Protein AF-A0A151RC96-F1 (afdb_monomer)

Solvent-accessible surface area (backbone atoms only — not comparable to full-atom values): 6150 Å² total; per-residue (Å²): 114,67,68,63,53,55,36,45,76,71,71,48,83,83,75,80,89,82,84,53,71,67,42,29,31,29,50,38,89,84,54,87,71,53,94,73,45,56,66,72,53,55,72,86,43,60,29,30,28,69,40,65,88,50,92,54,41,33,35,29,41,37,96,64,43,73,33,63,43,47,52,87,47,42,41,81,49,85,76,87,58,93,88,66,88,82,76,81,62,91,91,60,89,70,89,132

Mean predicted aligned error: 5.18 Å

pLDDT: mean 92.43, std 6.22, range [60.91, 98.44]

Structure (mmCIF, N/CA/C/O backbone):
data_AF-A0A151RC96-F1
#
_entry.id   AF-A0A151RC96-F1
#
loop_
_atom_site.group_PDB
_atom_site.id
_atom_site.type_symbol
_atom_site.label_atom_id
_atom_site.label_alt_id
_atom_site.label_comp_id
_atom_site.label_asym_id
_atom_site.label_entity_id
_atom_site.label_seq_id
_atom_site.pdbx_PDB_ins_code
_atom_site.Cartn_x
_atom_site.Cartn_y
_atom_site.Cartn_z
_atom_site.occupancy
_atom_site.B_iso_or_equiv
_atom_site.auth_seq_id
_atom_site.auth_comp_id
_atom_site.auth_asym_id
_atom_site.auth_atom_id
_atom_site.pdbx_PDB_model_num
ATOM 1 N N . GLU A 1 1 ? 0.147 18.283 12.252 1.00 60.91 1 GLU A N 1
ATOM 2 C CA . GLU A 1 1 ? -1.034 17.831 13.017 1.00 60.91 1 GLU A CA 1
ATOM 3 C C . GLU A 1 1 ? -2.272 18.716 12.803 1.00 60.91 1 GLU A C 1
ATOM 5 O O . GLU A 1 1 ? -3.384 18.235 12.985 1.00 60.91 1 GLU A O 1
ATOM 10 N N . ASP A 1 2 ? -2.108 19.951 12.323 1.00 74.94 2 ASP A N 1
ATOM 11 C CA . ASP A 1 2 ? -3.130 21.012 12.289 1.00 74.94 2 ASP A CA 1
ATOM 12 C C . ASP A 1 2 ? -4.444 20.643 11.589 1.00 74.94 2 ASP A C 1
ATOM 14 O O . ASP A 1 2 ? -5.519 21.049 12.020 1.00 74.94 2 ASP A O 1
ATOM 18 N N . LEU A 1 3 ? -4.389 19.852 10.512 1.00 83.44 3 LEU A N 1
ATOM 19 C CA . LEU A 1 3 ? -5.599 19.441 9.797 1.00 83.44 3 LEU A CA 1
ATOM 20 C C . LEU A 1 3 ? -6.453 18.474 10.626 1.00 83.44 3 LEU A C 1
ATOM 22 O O . LEU A 1 3 ? -7.672 18.606 10.650 1.00 83.44 3 LEU A O 1
ATOM 26 N N . MET A 1 4 ? -5.827 17.507 11.300 1.00 82.50 4 MET A N 1
ATOM 27 C CA . MET A 1 4 ? -6.540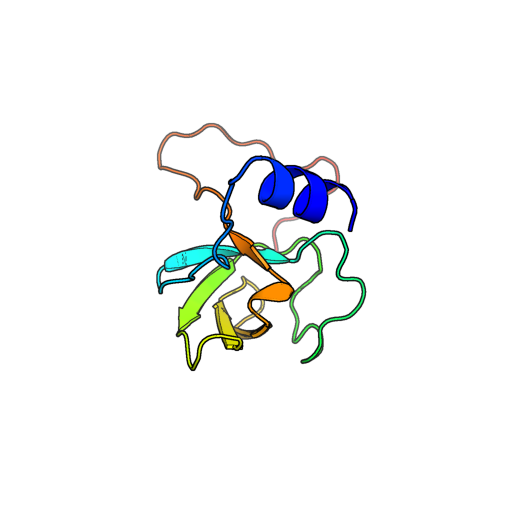 16.528 12.130 1.00 82.50 4 MET A CA 1
ATOM 28 C C . MET A 1 4 ? -7.197 17.233 13.319 1.00 82.50 4 MET A C 1
ATOM 30 O O . MET A 1 4 ? -8.368 16.999 13.605 1.00 82.50 4 MET A O 1
ATOM 34 N N . GLU A 1 5 ? -6.466 18.154 13.948 1.00 83.94 5 GLU A N 1
ATOM 35 C CA . GLU A 1 5 ? -6.965 18.980 15.047 1.00 83.94 5 GLU A CA 1
ATOM 36 C C . GLU A 1 5 ? -8.106 19.906 14.597 1.00 83.94 5 GLU A C 1
ATOM 38 O O . GLU A 1 5 ? -9.160 19.954 15.230 1.00 83.94 5 GLU A O 1
ATOM 43 N N . ALA A 1 6 ? -7.964 20.579 13.450 1.00 91.38 6 ALA A N 1
ATOM 44 C CA . ALA A 1 6 ? -9.017 21.423 12.888 1.00 91.38 6 ALA A CA 1
ATOM 45 C C . ALA A 1 6 ? -10.294 20.636 12.545 1.00 91.38 6 ALA A C 1
ATOM 47 O O . ALA A 1 6 ? -11.400 21.160 12.691 1.00 91.38 6 ALA A O 1
ATOM 48 N N . LEU A 1 7 ? -10.159 19.386 12.093 1.00 90.88 7 LEU A N 1
ATOM 49 C CA . LEU A 1 7 ? -11.289 18.494 11.830 1.00 90.88 7 LEU A CA 1
ATOM 50 C C . LEU A 1 7 ? -11.976 18.066 13.133 1.00 90.88 7 LEU A C 1
ATOM 52 O O . LEU A 1 7 ? -13.199 18.174 13.230 1.00 90.88 7 LEU A O 1
ATOM 56 N N . MET A 1 8 ? -11.209 17.683 14.157 1.00 87.75 8 MET A N 1
ATOM 57 C CA . MET A 1 8 ? -11.746 17.346 15.481 1.00 87.75 8 MET A CA 1
ATOM 58 C C . MET A 1 8 ? -12.484 18.528 16.121 1.00 87.75 8 MET A C 1
ATOM 60 O O . MET A 1 8 ? -13.597 18.357 16.616 1.00 87.75 8 MET A O 1
ATOM 64 N N . ASN A 1 9 ? -11.933 19.743 16.024 1.00 92.06 9 ASN A N 1
ATOM 65 C CA . ASN A 1 9 ? -12.573 20.972 16.511 1.00 92.06 9 ASN A CA 1
ATOM 66 C C . ASN A 1 9 ? -13.890 21.293 15.783 1.00 92.06 9 ASN A C 1
ATOM 68 O O . ASN A 1 9 ? -14.766 21.950 16.340 1.00 92.06 9 ASN A O 1
ATOM 72 N N . LYS A 1 10 ? -14.062 20.801 14.550 1.00 94.31 10 LYS A N 1
ATOM 73 C CA . LYS A 1 10 ? -15.321 20.873 13.790 1.00 94.31 10 LYS A CA 1
ATOM 74 C C . LYS A 1 10 ? -16.269 19.700 14.068 1.00 94.31 10 LYS A C 1
ATOM 76 O O . LYS A 1 10 ? -17.260 19.546 13.360 1.00 94.31 10 LYS A O 1
ATOM 81 N N . GLY A 1 11 ? -15.975 18.869 15.069 1.00 90.62 11 GLY A N 1
ATOM 82 C CA . GLY A 1 11 ? -16.767 17.689 15.418 1.00 90.62 11 GLY A CA 1
ATOM 83 C C . GLY A 1 11 ? -16.625 16.529 14.429 1.00 90.62 11 GLY A C 1
ATOM 84 O O . GLY A 1 11 ? -17.406 15.582 14.485 1.00 90.62 11 GLY A O 1
ATOM 85 N N . VAL A 1 12 ? -15.646 16.579 13.518 1.00 91.00 12 VAL A N 1
ATOM 86 C CA . VAL A 1 12 ? -15.370 15.482 12.585 1.00 91.00 12 VAL A CA 1
ATOM 87 C C . VAL A 1 12 ? -14.520 14.438 13.301 1.00 91.00 12 VAL A C 1
ATOM 89 O O . VAL A 1 12 ? -13.362 14.683 13.638 1.00 91.00 12 VAL A O 1
ATOM 92 N N . HIS A 1 13 ? -15.090 13.253 13.512 1.00 81.50 13 HIS A N 1
ATOM 93 C CA . HIS A 1 13 ? -14.373 12.114 14.072 1.00 81.50 13 HIS A CA 1
ATOM 94 C C . HIS A 1 13 ? -13.853 11.216 12.945 1.00 81.50 13 HIS A C 1
ATOM 96 O O . HIS A 1 13 ? -14.634 10.593 12.227 1.00 81.50 13 HIS A O 1
ATOM 102 N N . LEU A 1 14 ? -12.531 11.160 12.778 1.00 77.69 14 LEU A N 1
ATOM 103 C CA . LEU A 1 14 ? -11.887 10.261 11.824 1.00 77.69 14 LEU A CA 1
ATOM 104 C C . LEU A 1 14 ? -11.518 8.958 12.531 1.00 77.69 14 LEU A C 1
ATOM 106 O O . LEU A 1 14 ? -10.698 8.958 13.449 1.00 77.69 14 LEU A O 1
ATOM 110 N N . SER A 1 15 ? -12.098 7.846 12.090 1.00 78.00 15 SER A N 1
ATOM 111 C CA . SER A 1 15 ? -11.652 6.518 12.500 1.00 78.00 15 SER A CA 1
ATOM 112 C C . SER A 1 15 ? -10.438 6.075 11.669 1.00 78.00 15 SER A C 1
ATOM 114 O O . SER A 1 15 ? -10.308 6.462 10.501 1.00 78.00 15 SER A O 1
ATOM 116 N N . PRO A 1 16 ? -9.530 5.259 12.237 1.00 80.31 16 PRO A N 1
ATOM 117 C CA . PRO A 1 16 ? -8.471 4.625 11.463 1.00 80.31 16 PRO A CA 1
ATOM 118 C C . PRO A 1 16 ? -9.045 3.832 10.286 1.00 80.31 16 PRO A C 1
ATOM 120 O O . PRO A 1 16 ? -10.092 3.190 10.403 1.00 80.31 16 PRO A O 1
ATOM 123 N N . THR A 1 17 ? -8.347 3.854 9.151 1.00 88.81 17 THR A N 1
ATOM 124 C CA . THR A 1 17 ? -8.722 3.033 7.996 1.00 88.81 17 THR A CA 1
ATOM 125 C C . THR A 1 17 ? -8.726 1.561 8.400 1.00 88.81 17 THR A C 1
ATOM 127 O O . THR A 1 17 ? -7.712 1.042 8.854 1.00 88.81 17 THR A O 1
ATOM 130 N N . THR A 1 18 ? -9.868 0.899 8.232 1.00 93.50 18 THR A N 1
ATOM 131 C CA . THR A 1 18 ? -9.993 -0.550 8.429 1.00 93.50 18 THR A CA 1
ATOM 132 C C . THR A 1 18 ? -9.688 -1.256 7.115 1.00 93.50 18 THR A C 1
ATOM 134 O O . THR A 1 18 ? -10.197 -0.842 6.070 1.00 93.50 18 THR A O 1
ATOM 137 N N . PHE A 1 19 ? -8.855 -2.292 7.166 1.00 97.19 19 PHE A N 1
ATOM 138 C CA . PHE A 1 19 ? -8.459 -3.097 6.013 1.00 97.19 19 PHE A CA 1
ATOM 139 C C . PHE A 1 19 ? -9.093 -4.485 6.085 1.00 97.19 19 PHE A C 1
ATOM 141 O O . PHE A 1 19 ? -9.237 -5.051 7.166 1.00 97.19 19 PHE A O 1
ATOM 148 N N . GLU A 1 20 ? -9.448 -5.021 4.925 1.00 97.19 20 GLU A N 1
ATOM 149 C CA . GLU A 1 20 ? -10.079 -6.322 4.739 1.00 97.19 20 GLU A CA 1
ATOM 150 C C . GLU A 1 20 ? -9.358 -7.105 3.638 1.00 97.19 20 GLU A C 1
ATOM 152 O O . GLU A 1 20 ? -8.708 -6.531 2.761 1.00 97.19 20 GLU A O 1
ATOM 157 N N . VAL A 1 21 ? -9.474 -8.434 3.674 1.00 97.94 21 VAL A N 1
ATOM 158 C CA . VAL A 1 21 ? -8.918 -9.305 2.630 1.00 97.94 21 VAL A CA 1
ATOM 159 C C . VAL A 1 21 ? -9.509 -8.924 1.270 1.00 97.94 21 VAL A C 1
ATOM 161 O O . VAL A 1 21 ? -10.724 -8.829 1.118 1.00 97.94 21 VAL A O 1
ATOM 164 N N . GLY A 1 22 ? -8.643 -8.722 0.276 1.00 96.69 22 GLY A N 1
ATOM 165 C CA . GLY A 1 22 ? -9.007 -8.281 -1.072 1.00 96.69 22 GLY A CA 1
ATOM 166 C C . GLY A 1 22 ? -8.915 -6.770 -1.302 1.00 96.69 22 GLY A C 1
ATOM 167 O O . GLY A 1 22 ? -8.941 -6.345 -2.459 1.00 96.69 22 GLY A O 1
ATOM 168 N N . ASP A 1 23 ? -8.743 -5.953 -0.255 1.00 97.62 23 ASP A N 1
ATOM 169 C CA . ASP A 1 23 ? -8.467 -4.526 -0.428 1.00 97.62 23 ASP A CA 1
ATOM 170 C C . ASP A 1 23 ? -7.173 -4.322 -1.213 1.00 97.62 23 ASP A C 1
ATOM 172 O O . ASP A 1 23 ? -6.118 -4.852 -0.858 1.00 97.62 23 ASP A O 1
ATOM 176 N N . TRP A 1 24 ? -7.227 -3.482 -2.242 1.00 97.75 24 TRP A N 1
ATOM 177 C CA . TRP A 1 24 ? -6.032 -3.063 -2.957 1.00 97.75 24 TRP A CA 1
ATOM 178 C C . TRP A 1 24 ? -5.329 -1.963 -2.182 1.00 97.75 24 TRP A C 1
ATOM 180 O O . TRP A 1 24 ? -5.951 -0.998 -1.737 1.00 97.75 24 TRP A O 1
ATOM 190 N N . VAL A 1 25 ? -4.015 -2.082 -2.040 1.00 97.81 25 VAL A N 1
ATOM 191 C CA . VAL A 1 25 ? -3.205 -1.165 -1.245 1.00 97.81 25 VAL A CA 1
ATOM 192 C C . VAL A 1 25 ? -1.902 -0.805 -1.943 1.00 97.81 25 VAL A C 1
ATOM 194 O O . VAL A 1 25 ? -1.378 -1.525 -2.795 1.00 97.81 25 VAL A O 1
ATOM 197 N N . LYS A 1 26 ? -1.352 0.342 -1.552 1.00 96.75 26 LYS A N 1
ATOM 198 C CA . LYS A 1 26 ? 0.022 0.742 -1.866 1.00 96.75 26 LYS A CA 1
ATOM 199 C C . LYS A 1 26 ? 0.662 1.393 -0.654 1.00 96.75 26 LYS A C 1
ATOM 201 O O . LYS A 1 26 ? -0.043 1.941 0.195 1.00 96.75 26 LYS A O 1
ATOM 206 N N . PHE A 1 27 ? 1.988 1.424 -0.628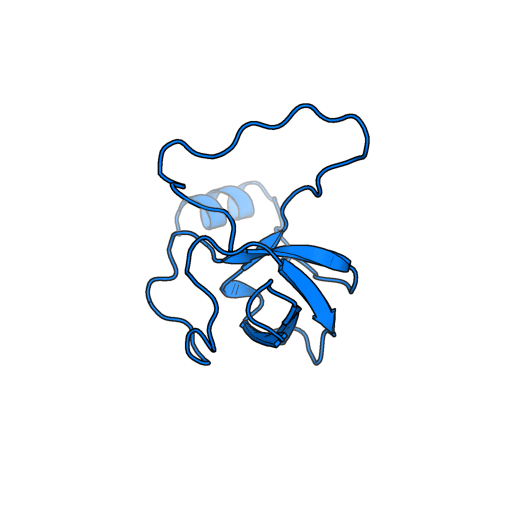 1.00 96.50 27 PHE A N 1
ATOM 207 C CA . PHE A 1 27 ? 2.717 2.202 0.368 1.00 96.50 27 PHE A CA 1
ATOM 208 C C . PHE A 1 27 ? 2.381 3.694 0.260 1.00 96.50 27 PHE A C 1
ATOM 210 O O . PHE A 1 27 ? 2.230 4.261 -0.832 1.00 96.50 27 PHE A O 1
ATOM 217 N N . ARG A 1 28 ? 2.270 4.353 1.412 1.00 95.81 28 ARG A N 1
ATOM 218 C CA . ARG A 1 28 ? 2.199 5.810 1.493 1.00 95.81 28 ARG A CA 1
ATOM 219 C C . ARG A 1 28 ? 3.485 6.401 0.930 1.00 95.81 28 ARG A C 1
ATOM 221 O O . ARG A 1 28 ? 4.576 5.902 1.178 1.00 95.81 28 ARG A O 1
ATOM 228 N N . ARG A 1 29 ? 3.367 7.533 0.232 1.00 92.94 29 ARG A N 1
ATOM 229 C CA . ARG A 1 29 ? 4.531 8.230 -0.348 1.00 92.94 29 ARG A CA 1
ATOM 230 C C . ARG A 1 29 ? 5.551 8.685 0.701 1.00 92.94 29 ARG A C 1
ATOM 232 O O . ARG A 1 29 ? 6.710 8.862 0.360 1.00 92.94 29 ARG A O 1
ATOM 239 N N . SER A 1 30 ? 5.113 8.894 1.942 1.00 93.00 30 SER A N 1
ATOM 240 C CA . SER A 1 30 ? 5.968 9.292 3.063 1.00 93.00 30 SER A CA 1
ATOM 241 C C . SER A 1 30 ? 6.834 8.154 3.609 1.00 93.00 30 SER A C 1
ATOM 243 O O . SER A 1 30 ? 7.738 8.423 4.392 1.00 93.00 30 SER A O 1
ATOM 245 N N . ILE A 1 31 ? 6.569 6.899 3.232 1.00 94.56 31 ILE A N 1
ATOM 246 C CA . ILE A 1 31 ? 7.346 5.747 3.694 1.00 94.56 31 ILE A CA 1
ATOM 247 C C . ILE A 1 31 ? 8.607 5.627 2.846 1.00 94.56 31 ILE A C 1
ATOM 249 O O . ILE A 1 31 ? 8.573 5.187 1.696 1.00 94.56 31 ILE A O 1
ATOM 253 N N . THR A 1 32 ? 9.729 6.033 3.430 1.00 92.19 32 THR A N 1
ATOM 254 C CA . THR A 1 32 ? 11.071 5.867 2.855 1.00 92.19 32 THR A CA 1
ATOM 255 C C . THR A 1 32 ? 11.737 4.572 3.322 1.00 92.19 32 THR A C 1
ATOM 257 O O . THR A 1 32 ? 12.572 4.016 2.609 1.00 92.19 32 THR A O 1
ATOM 260 N N . THR A 1 33 ? 11.318 4.046 4.475 1.00 91.44 33 THR A N 1
ATOM 261 C CA . THR A 1 33 ? 11.771 2.780 5.063 1.00 91.44 33 THR A CA 1
ATOM 262 C C . THR A 1 33 ? 10.572 2.004 5.600 1.00 91.44 33 THR A C 1
ATOM 264 O O . THR A 1 33 ? 9.799 2.561 6.375 1.00 91.44 33 THR A O 1
ATOM 267 N N . SER A 1 34 ? 10.428 0.738 5.204 1.00 92.50 34 SER A N 1
ATOM 268 C CA . SER A 1 34 ? 9.415 -0.174 5.755 1.00 92.50 34 SER A CA 1
ATOM 269 C C . SER A 1 34 ? 9.892 -0.770 7.079 1.00 92.50 34 SER A C 1
ATOM 271 O O . SER A 1 34 ? 11.049 -1.189 7.182 1.00 92.50 34 SER A O 1
ATOM 273 N N . THR A 1 35 ? 8.994 -0.858 8.056 1.00 94.31 35 THR A N 1
ATOM 274 C CA . THR A 1 35 ? 9.248 -1.404 9.397 1.00 94.31 35 THR A CA 1
ATOM 275 C C . THR A 1 35 ? 9.748 -2.845 9.334 1.00 94.31 35 THR A C 1
ATOM 277 O O . THR A 1 35 ? 10.700 -3.202 10.022 1.00 94.31 35 THR A O 1
ATOM 280 N N . HIS A 1 36 ? 9.173 -3.663 8.450 1.00 92.38 36 HIS A N 1
ATOM 281 C CA . HIS A 1 36 ? 9.592 -5.053 8.241 1.00 92.38 36 HIS A CA 1
ATOM 282 C C . HIS A 1 36 ? 10.595 -5.206 7.083 1.00 92.38 36 HIS A C 1
ATOM 284 O O . HIS A 1 36 ? 10.834 -6.313 6.593 1.00 92.38 36 HIS A O 1
ATOM 290 N N . GLY A 1 37 ? 11.169 -4.096 6.610 1.00 92.19 37 GLY A N 1
ATOM 291 C CA . GLY A 1 37 ? 11.920 -4.037 5.362 1.00 92.19 37 GLY A CA 1
ATOM 292 C C . GLY A 1 37 ? 11.020 -4.174 4.130 1.00 92.19 37 GLY A C 1
ATOM 293 O O . GLY A 1 37 ? 9.815 -4.398 4.216 1.00 92.19 37 GLY A O 1
ATOM 294 N N . TRP A 1 38 ? 11.600 -3.995 2.943 1.00 93.31 38 TRP A N 1
ATOM 295 C CA . TRP A 1 38 ? 10.828 -4.025 1.697 1.00 93.31 38 TRP A CA 1
ATOM 296 C C . TRP A 1 38 ? 10.460 -5.437 1.230 1.00 93.31 38 TRP A C 1
ATOM 298 O O . TRP A 1 38 ? 9.533 -5.572 0.442 1.00 93.31 38 TRP A O 1
ATOM 308 N N . GLN A 1 39 ? 11.176 -6.475 1.680 1.00 94.44 39 GLN A N 1
ATOM 309 C CA . GLN A 1 39 ? 10.874 -7.886 1.375 1.00 94.44 39 GLN A CA 1
ATOM 310 C C . GLN A 1 39 ? 10.630 -8.152 -0.130 1.00 94.44 39 GLN A C 1
ATOM 312 O O . GLN A 1 39 ? 9.726 -8.877 -0.524 1.00 94.44 39 GLN A O 1
ATOM 317 N N . GLY A 1 40 ? 11.412 -7.505 -1.003 1.00 91.75 40 GLY A N 1
ATOM 318 C CA . GLY A 1 40 ? 11.281 -7.615 -2.464 1.00 91.75 40 GLY A CA 1
ATOM 319 C C . GLY A 1 40 ? 10.248 -6.678 -3.109 1.00 91.75 40 GLY A C 1
ATOM 320 O O . GLY A 1 40 ? 10.288 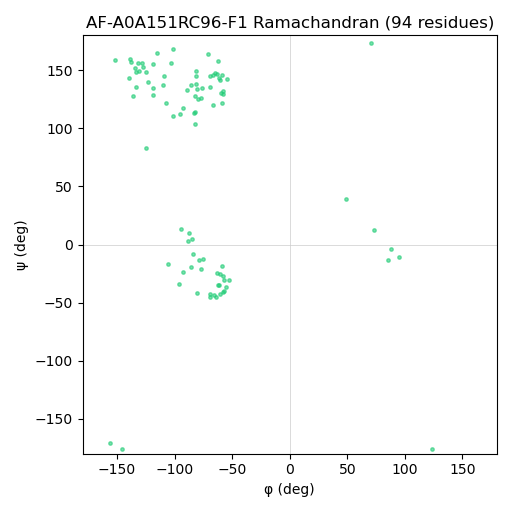-6.473 -4.331 1.00 91.75 40 GLY A O 1
ATOM 321 N N . ALA A 1 41 ? 9.370 -6.047 -2.324 1.00 94.56 41 ALA A N 1
ATOM 322 C CA . ALA A 1 41 ? 8.527 -4.958 -2.799 1.00 94.56 41 ALA A CA 1
ATOM 323 C C . ALA A 1 41 ? 9.350 -3.684 -3.058 1.00 94.56 41 ALA A C 1
ATOM 325 O O . ALA A 1 41 ? 10.492 -3.518 -2.640 1.00 94.56 41 ALA A O 1
ATOM 326 N N . LYS A 1 42 ? 8.748 -2.757 -3.797 1.00 91.81 42 LYS A N 1
ATOM 327 C CA . LYS A 1 42 ? 9.268 -1.406 -4.067 1.00 91.81 42 LYS A CA 1
ATOM 328 C C . LYS A 1 42 ? 8.295 -0.355 -3.512 1.00 91.81 42 LYS A C 1
ATOM 330 O O . LYS A 1 42 ? 7.094 -0.629 -3.524 1.00 91.81 42 LYS A O 1
ATOM 335 N N . PRO A 1 43 ? 8.733 0.876 -3.184 1.00 91.88 43 PRO A N 1
ATOM 336 C CA . PRO A 1 43 ? 7.848 1.944 -2.692 1.00 91.88 43 PRO A CA 1
ATOM 337 C C . PRO A 1 43 ? 6.630 2.241 -3.584 1.00 91.88 43 PRO A C 1
ATOM 339 O O . PRO A 1 43 ? 5.575 2.637 -3.103 1.00 91.88 43 PRO A O 1
ATOM 342 N N . LYS A 1 44 ? 6.757 2.040 -4.905 1.00 90.81 44 LYS A N 1
ATOM 343 C C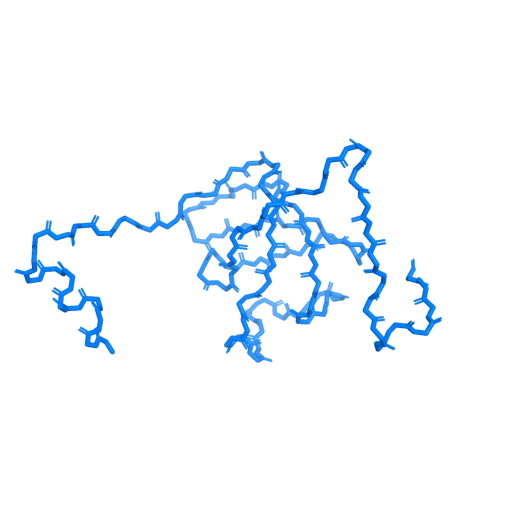A . LYS A 1 44 ? 5.670 2.239 -5.882 1.00 90.81 44 LYS A CA 1
ATOM 344 C C . LYS A 1 44 ? 4.792 0.995 -6.108 1.00 90.81 44 LYS A C 1
ATOM 346 O O . LYS A 1 44 ? 3.941 1.034 -6.996 1.00 90.81 44 LYS A O 1
ATOM 351 N N . SER A 1 45 ? 5.023 -0.100 -5.383 1.00 93.25 45 SER A N 1
ATOM 352 C CA . SER A 1 45 ? 4.293 -1.358 -5.585 1.00 93.25 45 SER A CA 1
ATOM 353 C C . SER A 1 45 ? 2.841 -1.218 -5.157 1.00 93.25 45 SER A C 1
ATOM 355 O O . SER A 1 45 ? 2.526 -0.520 -4.192 1.00 93.25 45 SER A O 1
ATOM 357 N N . VAL A 1 46 ? 1.977 -1.905 -5.892 1.00 95.06 46 VAL A N 1
ATOM 358 C CA . VAL A 1 46 ? 0.560 -2.061 -5.587 1.00 95.06 46 VAL A CA 1
ATOM 359 C C . VAL A 1 46 ? 0.318 -3.551 -5.397 1.00 95.06 46 VAL A C 1
ATOM 361 O O . VAL A 1 46 ? 0.847 -4.358 -6.163 1.00 95.06 46 VAL A O 1
ATOM 364 N N . GLY A 1 47 ? -0.420 -3.899 -4.354 1.00 96.38 47 GLY A N 1
ATOM 365 C CA . GLY A 1 47 ? -0.765 -5.269 -4.002 1.00 96.38 47 GLY A CA 1
ATOM 366 C C . GLY A 1 47 ? -2.161 -5.320 -3.403 1.00 96.38 47 GLY A C 1
ATOM 367 O O . GLY A 1 47 ? -2.842 -4.295 -3.335 1.00 96.38 47 GLY A O 1
ATOM 368 N N . PHE A 1 48 ? -2.583 -6.493 -2.955 1.00 97.31 48 PHE A N 1
ATOM 369 C CA . PHE A 1 48 ? -3.853 -6.660 -2.254 1.00 97.31 48 PHE A CA 1
ATOM 370 C C . PHE A 1 48 ? -3.643 -7.329 -0.897 1.00 97.31 48 PHE A C 1
ATOM 372 O O . PHE A 1 48 ? -2.719 -8.121 -0.716 1.00 97.31 48 PHE A O 1
ATOM 379 N N . VAL A 1 49 ? -4.484 -6.980 0.073 1.00 98.25 49 VAL A N 1
ATOM 380 C CA . VAL A 1 49 ? -4.455 -7.563 1.418 1.00 98.25 49 VAL A CA 1
ATOM 381 C C . VAL A 1 49 ? -4.847 -9.035 1.322 1.00 98.25 49 VAL A C 1
ATOM 383 O O . VAL A 1 49 ? -5.950 -9.363 0.888 1.00 98.25 49 VAL A O 1
ATOM 386 N N . GLN A 1 50 ? -3.948 -9.921 1.736 1.00 98.25 50 GLN A N 1
ATOM 387 C CA . GLN A 1 50 ? -4.174 -11.363 1.767 1.00 98.25 50 GLN A CA 1
ATOM 388 C C . GLN A 1 50 ? -4.629 -11.843 3.142 1.00 98.25 50 GLN A C 1
ATOM 390 O O . GLN A 1 50 ? -5.446 -12.758 3.233 1.00 98.25 50 GLN A O 1
ATOM 395 N N . SER A 1 51 ? -4.143 -11.213 4.213 1.00 98.44 51 SER A N 1
ATOM 396 C CA . SER A 1 51 ? -4.625 -11.459 5.572 1.00 98.44 51 SER A CA 1
ATOM 397 C C . SER A 1 51 ? -4.459 -10.234 6.473 1.00 98.44 51 SER A C 1
ATOM 399 O O . SER A 1 51 ? -3.651 -9.339 6.204 1.00 98.44 51 SER A O 1
ATOM 401 N N . VAL A 1 52 ? -5.241 -10.213 7.554 1.00 98.12 52 VAL A N 1
ATOM 402 C CA . VAL A 1 52 ? -5.242 -9.165 8.584 1.00 98.12 52 VAL A CA 1
ATOM 403 C C . VAL A 1 52 ? -5.000 -9.839 9.940 1.00 98.12 52 VAL A C 1
ATOM 405 O O . VAL A 1 52 ? -5.966 -10.205 10.612 1.00 98.12 52 VAL A O 1
ATOM 408 N N . PRO A 1 53 ? -3.733 -10.109 10.315 1.00 97.44 53 PRO A N 1
ATOM 409 C CA . PRO A 1 53 ? -3.414 -10.754 11.589 1.00 97.44 53 PRO A CA 1
ATOM 410 C C . PRO A 1 53 ? -3.942 -9.995 12.812 1.00 97.44 53 PRO A C 1
ATOM 412 O O . PRO A 1 53 ? -4.433 -10.615 13.753 1.00 97.44 53 PRO A O 1
ATOM 415 N N . ASP A 1 54 ? -3.859 -8.662 12.791 1.00 95.75 54 ASP A N 1
ATOM 416 C CA . ASP A 1 54 ? -4.388 -7.780 13.830 1.00 95.75 54 ASP A CA 1
ATOM 417 C C . ASP A 1 54 ? -4.675 -6.372 13.268 1.00 95.75 54 ASP A C 1
ATOM 419 O O . ASP A 1 54 ? -4.669 -6.159 12.057 1.00 95.75 54 ASP A O 1
ATOM 423 N N . ARG A 1 55 ? -4.985 -5.406 14.145 1.00 91.31 55 ARG A N 1
ATOM 424 C CA . ARG A 1 55 ? -5.354 -4.035 13.756 1.00 91.31 55 ARG A CA 1
ATOM 425 C C . ARG A 1 55 ? -4.232 -3.295 13.018 1.00 91.31 55 ARG A C 1
ATOM 427 O O . ARG A 1 55 ? -4.533 -2.470 12.157 1.00 91.31 55 ARG A O 1
ATOM 434 N N . ASP A 1 56 ? -2.983 -3.544 13.388 1.00 94.88 56 ASP A N 1
ATOM 435 C CA . ASP A 1 56 ? -1.835 -2.768 12.928 1.00 94.88 56 ASP A CA 1
ATOM 436 C C . ASP A 1 56 ? -0.996 -3.528 11.902 1.00 94.88 56 ASP A C 1
ATOM 438 O O . ASP A 1 56 ? -0.235 -2.899 11.173 1.00 94.88 56 ASP A O 1
ATOM 442 N N . ASN A 1 57 ? -1.150 -4.848 11.798 1.00 97.12 57 ASN A N 1
ATOM 443 C CA . ASN A 1 57 ? -0.379 -5.702 10.903 1.00 97.12 57 ASN A CA 1
ATOM 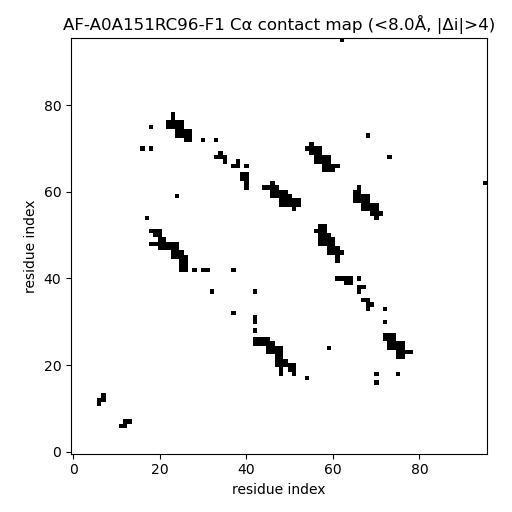444 C C . ASN A 1 57 ? -1.229 -6.251 9.754 1.00 97.12 57 ASN A C 1
ATOM 446 O O . ASN A 1 57 ? -2.345 -6.726 9.952 1.00 97.12 57 ASN A O 1
ATOM 450 N N . LEU A 1 58 ? -0.657 -6.247 8.549 1.00 98.06 58 LEU A N 1
ATOM 451 C CA . LEU A 1 58 ? -1.250 -6.801 7.333 1.00 98.06 58 LEU A CA 1
ATOM 452 C C . LEU A 1 58 ? -0.2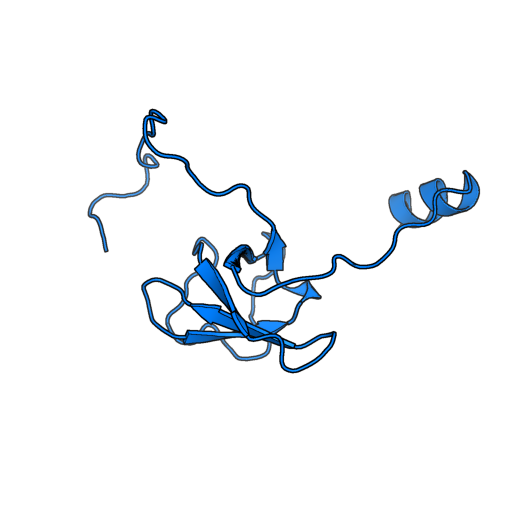40 -7.703 6.616 1.00 98.06 58 LEU A C 1
ATOM 454 O O . LEU A 1 58 ? 0.965 -7.437 6.629 1.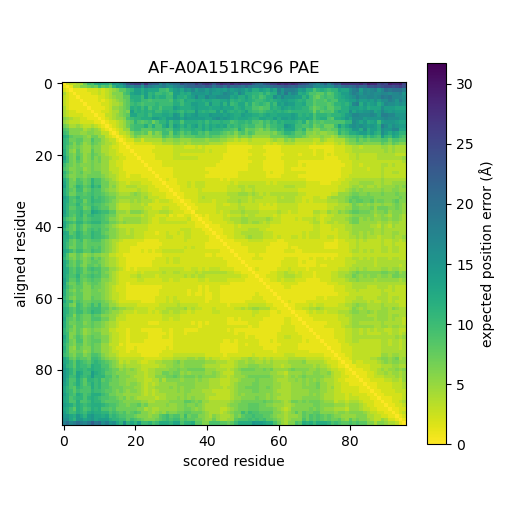00 98.06 58 LEU A O 1
ATOM 458 N N . ILE A 1 59 ? -0.743 -8.726 5.923 1.00 98.19 59 ILE A N 1
ATOM 459 C CA . ILE A 1 59 ? 0.022 -9.460 4.907 1.00 98.19 59 ILE A CA 1
ATOM 460 C C . ILE A 1 59 ? -0.538 -9.076 3.542 1.00 98.19 59 ILE A C 1
ATOM 462 O O . ILE A 1 59 ? -1.732 -9.240 3.289 1.00 98.19 59 ILE A O 1
ATOM 466 N N . VAL A 1 60 ? 0.317 -8.541 2.671 1.00 98.25 60 VAL A N 1
ATOM 467 C CA . VAL A 1 60 ? -0.058 -8.030 1.346 1.00 98.25 60 VAL A CA 1
ATOM 468 C C . VAL A 1 60 ? 0.666 -8.821 0.266 1.00 98.25 60 VAL A C 1
ATOM 470 O O . VAL A 1 60 ? 1.891 -8.938 0.297 1.00 98.25 60 VAL A O 1
ATOM 473 N N . SER A 1 61 ? -0.074 -9.319 -0.724 1.00 97.62 61 SER A N 1
ATOM 474 C CA . SER A 1 61 ? 0.513 -9.935 -1.914 1.00 97.62 61 SER A CA 1
ATOM 475 C C . SER A 1 61 ? 0.881 -8.846 -2.914 1.00 97.62 61 SER A C 1
ATOM 477 O O . SER A 1 61 ? 0.013 -8.182 -3.489 1.00 97.62 61 SER A O 1
ATOM 479 N N . PHE A 1 62 ? 2.176 -8.668 -3.152 1.00 95.62 62 PHE A N 1
ATOM 480 C CA . PHE A 1 62 ? 2.694 -7.890 -4.274 1.00 95.62 62 PHE A CA 1
ATOM 481 C C . PHE A 1 62 ? 3.153 -8.834 -5.390 1.00 95.62 62 PHE A C 1
ATOM 483 O O . PHE A 1 62 ? 3.363 -10.024 -5.164 1.00 95.62 62 PHE A O 1
ATOM 490 N N . CYS A 1 63 ? 3.426 -8.310 -6.590 1.00 91.75 63 CYS A N 1
ATOM 491 C CA . CYS A 1 63 ? 4.020 -9.124 -7.664 1.00 91.75 63 CYS A CA 1
ATOM 492 C C . CYS A 1 63 ? 5.385 -9.736 -7.284 1.00 91.75 63 CYS A C 1
ATOM 494 O O . CYS A 1 63 ? 5.843 -10.664 -7.937 1.00 91.75 63 CYS A O 1
ATOM 496 N N . SER A 1 64 ? 6.060 -9.205 -6.258 1.00 91.81 64 SER A N 1
ATOM 497 C CA . SER A 1 64 ? 7.315 -9.745 -5.720 1.00 91.81 64 SER A CA 1
ATOM 498 C C . SER A 1 64 ? 7.144 -10.882 -4.711 1.00 91.81 64 SER A C 1
ATOM 500 O O . SER A 1 64 ? 8.153 -11.453 -4.310 1.00 91.81 64 SER A O 1
ATOM 502 N N . GLY A 1 65 ? 5.919 -11.173 -4.271 1.00 94.69 65 GLY A N 1
ATOM 503 C CA . GLY A 1 65 ? 5.629 -12.110 -3.187 1.00 94.69 65 GLY A CA 1
ATOM 504 C C . GLY A 1 65 ? 4.823 -11.478 -2.051 1.00 94.69 65 GLY A C 1
ATOM 505 O O . GLY A 1 65 ? 4.404 -10.318 -2.126 1.00 94.69 65 GLY A O 1
ATOM 506 N N . GLU A 1 66 ? 4.599 -12.270 -1.005 1.00 96.94 66 GLU A N 1
ATOM 507 C CA . GLU A 1 66 ? 3.915 -11.849 0.219 1.00 96.94 66 GLU A CA 1
ATOM 508 C C . GLU A 1 66 ? 4.838 -10.992 1.089 1.00 96.94 66 GLU A C 1
ATOM 510 O O . GLU A 1 66 ? 6.011 -11.316 1.275 1.00 96.94 66 GLU A O 1
ATOM 515 N N . VAL A 1 67 ? 4.305 -9.884 1.608 1.00 97.25 67 VAL A N 1
ATOM 516 C CA . VAL A 1 67 ? 5.055 -8.918 2.416 1.00 97.25 67 VAL A CA 1
ATOM 517 C C . VAL A 1 67 ? 4.269 -8.538 3.663 1.00 97.25 67 VAL A C 1
ATOM 519 O O . VAL A 1 67 ? 3.076 -8.233 3.592 1.00 97.25 67 VAL A O 1
ATOM 522 N N . HIS A 1 68 ? 4.965 -8.494 4.797 1.00 97.31 68 HIS A N 1
ATOM 523 C CA . HIS A 1 68 ? 4.435 -7.954 6.047 1.00 97.31 68 HIS A CA 1
ATOM 524 C C . HIS A 1 68 ? 4.514 -6.425 6.041 1.00 97.31 68 HIS A C 1
ATOM 526 O O . HIS A 1 68 ? 5.593 -5.858 5.861 1.00 97.31 68 HIS A O 1
ATOM 532 N N . VAL A 1 69 ? 3.390 -5.749 6.267 1.00 96.75 69 VAL A N 1
ATOM 533 C CA . VAL A 1 69 ? 3.319 -4.279 6.311 1.00 96.75 69 VAL A CA 1
ATOM 534 C C . VAL A 1 69 ? 2.505 -3.817 7.508 1.00 96.75 69 VAL A C 1
ATOM 536 O O . VAL A 1 69 ? 1.591 -4.517 7.949 1.00 96.75 69 VAL A O 1
ATOM 539 N N . LEU A 1 70 ? 2.802 -2.620 8.012 1.00 96.88 70 LEU A N 1
ATOM 540 C CA . LEU A 1 70 ? 1.923 -1.986 8.986 1.00 96.88 70 LEU A CA 1
ATOM 541 C C . LEU A 1 70 ? 0.743 -1.297 8.286 1.00 96.88 70 LEU A C 1
ATOM 543 O O . LEU A 1 70 ? 0.888 -0.684 7.226 1.00 96.88 70 LEU A O 1
ATOM 547 N N . ALA A 1 71 ? -0.430 -1.314 8.914 1.00 96.25 71 ALA A N 1
ATOM 548 C CA . ALA A 1 71 ? -1.636 -0.649 8.427 1.00 96.25 71 ALA A CA 1
ATOM 549 C C . ALA A 1 71 ? -1.425 0.864 8.218 1.00 96.25 71 ALA A C 1
ATOM 551 O O . ALA A 1 71 ? -2.010 1.469 7.318 1.00 96.25 71 ALA A O 1
ATOM 552 N N . ASN A 1 72 ? -0.548 1.488 9.014 1.00 94.88 72 ASN A N 1
ATOM 553 C CA . ASN A 1 72 ? -0.202 2.904 8.886 1.00 94.88 72 ASN A CA 1
ATOM 554 C C . ASN A 1 72 ? 0.807 3.205 7.755 1.00 94.88 72 ASN A C 1
ATOM 556 O O . ASN A 1 72 ? 0.946 4.371 7.381 1.00 94.88 72 ASN A O 1
ATOM 560 N N . GLU A 1 73 ? 1.475 2.197 7.187 1.00 96.19 73 GLU A N 1
ATOM 561 C CA . GLU A 1 73 ? 2.435 2.348 6.085 1.00 96.19 73 GLU A CA 1
ATOM 562 C C . GLU A 1 73 ? 1.750 2.342 4.722 1.00 96.19 73 GLU A C 1
ATOM 564 O O . GLU A 1 73 ? 2.313 2.827 3.737 1.00 96.19 73 GLU A O 1
ATOM 569 N N . VAL A 1 74 ? 0.523 1.829 4.654 1.00 96.62 74 VAL A N 1
ATOM 570 C CA . VAL A 1 74 ? -0.231 1.678 3.413 1.00 96.62 74 VAL A CA 1
ATOM 571 C C . VAL A 1 74 ? -1.485 2.549 3.381 1.00 96.62 74 VAL A C 1
ATOM 573 O O . VAL A 1 74 ? -1.929 3.128 4.376 1.00 96.62 74 VAL A O 1
ATOM 576 N N . ILE A 1 75 ? -2.029 2.704 2.180 1.00 96.69 75 ILE A N 1
ATOM 577 C CA . ILE A 1 75 ? -3.340 3.297 1.914 1.00 96.69 75 ILE A CA 1
ATOM 578 C C . ILE A 1 75 ? -4.092 2.418 0.927 1.00 96.69 75 ILE A C 1
ATOM 580 O O . ILE A 1 75 ? -3.474 1.822 0.039 1.00 96.69 75 ILE A O 1
ATOM 584 N N . LYS A 1 76 ? -5.423 2.385 1.050 1.00 97.06 76 LYS A N 1
ATOM 585 C CA . LYS A 1 76 ? -6.282 1.750 0.051 1.00 97.06 76 LYS A CA 1
ATOM 586 C C . LYS A 1 76 ? -6.163 2.465 -1.292 1.00 97.06 76 LYS A C 1
ATOM 588 O O . LYS A 1 76 ? -5.986 3.686 -1.358 1.00 97.06 76 LYS A O 1
ATOM 593 N N . VAL A 1 77 ? -6.278 1.702 -2.365 1.00 96.06 77 VAL A N 1
ATOM 594 C CA . VAL A 1 77 ? -6.424 2.203 -3.727 1.00 96.06 77 VAL A CA 1
ATOM 595 C C . VAL A 1 77 ? -7.621 1.541 -4.379 1.00 96.06 77 VAL A C 1
ATOM 597 O O . VAL A 1 77 ? -8.052 0.466 -3.978 1.00 96.06 77 VAL A O 1
ATOM 600 N N . ILE A 1 78 ? -8.164 2.212 -5.384 1.00 92.88 78 ILE A N 1
ATOM 601 C CA . ILE A 1 78 ? -9.279 1.677 -6.151 1.00 92.88 78 ILE A CA 1
ATOM 602 C C . ILE A 1 78 ? -8.706 0.628 -7.118 1.00 92.88 78 ILE A C 1
ATOM 604 O O . ILE A 1 78 ? -7.750 0.955 -7.833 1.00 92.88 78 ILE A O 1
ATOM 608 N N . PRO A 1 79 ? -9.225 -0.613 -7.118 1.00 90.56 79 PRO A N 1
ATOM 609 C CA . PRO A 1 79 ? -8.826 -1.621 -8.091 1.00 90.56 79 PRO A CA 1
ATOM 610 C C . PRO A 1 79 ? -9.175 -1.192 -9.515 1.00 90.56 79 PRO A C 1
ATOM 612 O O . PRO A 1 79 ? -10.052 -0.358 -9.737 1.00 90.56 79 PRO A O 1
ATOM 615 N N . LEU A 1 80 ? -8.481 -1.786 -10.483 1.00 89.94 80 LEU A N 1
ATOM 616 C CA . LEU A 1 80 ? -8.848 -1.651 -11.885 1.00 89.94 80 LEU A CA 1
ATOM 617 C C . LEU A 1 80 ? -9.898 -2.700 -12.253 1.00 89.94 80 LEU A C 1
ATOM 619 O O . LEU A 1 80 ? -9.760 -3.872 -11.902 1.00 89.94 80 LEU A O 1
ATOM 623 N N . ASP A 1 81 ? -10.901 -2.278 -13.013 1.00 91.88 81 ASP A N 1
ATOM 624 C CA . ASP A 1 81 ? -11.987 -3.127 -13.494 1.00 91.88 81 ASP A CA 1
ATOM 625 C C . ASP A 1 81 ? -11.812 -3.507 -14.966 1.00 91.88 81 ASP A C 1
ATOM 627 O O . ASP A 1 81 ? -11.178 -2.814 -15.768 1.00 91.88 81 ASP A O 1
ATOM 631 N N . ARG A 1 82 ? -12.429 -4.629 -15.349 1.00 93.56 82 ARG A N 1
ATOM 632 C CA . ARG A 1 82 ? -12.433 -5.094 -16.741 1.00 93.56 82 ARG A CA 1
ATOM 633 C C . ARG A 1 82 ? -13.044 -4.034 -17.660 1.00 93.56 82 ARG A C 1
ATOM 635 O O . ARG A 1 82 ? -14.126 -3.521 -17.397 1.00 93.56 82 ARG A O 1
ATOM 642 N N . GLY A 1 83 ? -12.361 -3.756 -18.770 1.00 95.75 83 GLY A N 1
ATOM 643 C CA . GLY A 1 83 ? -12.787 -2.761 -19.761 1.00 95.75 83 GLY A CA 1
ATOM 644 C C . GLY A 1 83 ? -12.298 -1.336 -19.484 1.00 95.75 83 GLY A C 1
ATOM 645 O O . GLY A 1 83 ? -12.513 -0.458 -20.320 1.00 95.75 83 GLY A O 1
ATOM 646 N N . GLN A 1 84 ? -11.611 -1.087 -18.364 1.00 96.50 84 GLN A N 1
ATOM 647 C CA . GLN A 1 84 ? -10.939 0.191 -18.150 1.00 96.50 84 GLN A CA 1
ATOM 648 C C . GLN A 1 84 ? -9.741 0.346 -19.092 1.00 96.50 84 GLN A C 1
ATOM 650 O O . GLN A 1 84 ? -8.932 -0.566 -19.266 1.00 96.50 84 GLN A O 1
ATOM 655 N N . HIS A 1 85 ? -9.623 1.536 -19.678 1.00 95.69 85 HIS A N 1
ATOM 656 C CA . HIS A 1 85 ? -8.456 1.919 -20.460 1.00 95.69 85 HIS A CA 1
ATOM 657 C C . HIS A 1 85 ? -7.370 2.401 -19.504 1.00 95.69 85 HIS A C 1
ATOM 659 O O . HIS A 1 85 ? -7.610 3.272 -18.668 1.00 95.69 85 HIS A O 1
ATOM 665 N N . VAL A 1 86 ? -6.177 1.830 -19.630 1.00 92.50 86 VAL A N 1
ATOM 666 C CA . VAL A 1 86 ? -5.030 2.150 -18.782 1.00 92.50 86 VAL A CA 1
ATOM 667 C C . VAL A 1 86 ? -3.828 2.492 -19.643 1.00 92.50 86 VAL A C 1
ATOM 669 O O . VAL A 1 86 ? -3.698 2.012 -20.767 1.00 92.50 86 VAL A O 1
ATOM 672 N N . GLN A 1 87 ? -2.940 3.312 -19.095 1.00 93.06 87 GLN A N 1
ATOM 673 C CA . GLN A 1 87 ? -1.661 3.630 -19.705 1.00 93.06 87 GLN A CA 1
ATOM 674 C C . GLN A 1 87 ? -0.550 3.266 -18.729 1.00 93.06 87 GLN A C 1
ATOM 676 O O . GLN A 1 87 ? -0.661 3.484 -17.518 1.00 93.06 87 GLN A O 1
ATOM 681 N N . LEU A 1 88 ? 0.525 2.701 -19.268 1.00 90.81 88 LEU A N 1
ATOM 682 C CA . LEU A 1 88 ? 1.738 2.477 -18.508 1.00 90.81 88 LEU A CA 1
ATOM 683 C C . LEU A 1 88 ? 2.346 3.824 -18.091 1.00 90.81 88 LEU A C 1
ATOM 685 O O . LEU A 1 88 ? 2.219 4.820 -18.802 1.00 90.81 88 LEU A O 1
ATOM 689 N N . LYS A 1 89 ? 3.004 3.867 -16.933 1.00 88.62 89 LYS A N 1
ATOM 690 C CA . LYS A 1 89 ? 3.758 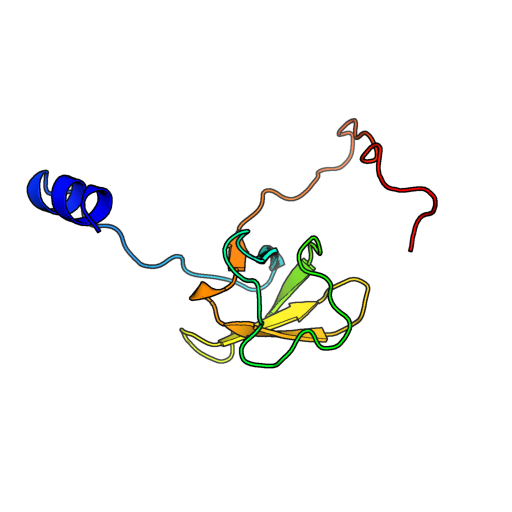5.064 -16.549 1.00 88.62 89 LYS A CA 1
ATOM 691 C C . LYS A 1 89 ? 4.940 5.247 -17.499 1.00 88.62 89 LYS A C 1
ATOM 693 O O . LYS A 1 89 ? 5.552 4.264 -17.900 1.00 88.62 89 LYS A O 1
ATOM 698 N N . GLU A 1 90 ? 5.284 6.498 -17.786 1.00 92.94 90 GLU A N 1
ATOM 699 C CA . GLU A 1 90 ? 6.397 6.850 -18.681 1.00 92.94 90 GLU A CA 1
ATOM 700 C C . GLU A 1 90 ? 7.746 6.274 -18.225 1.00 92.94 90 GLU A C 1
ATOM 702 O O . GLU A 1 90 ? 8.614 6.028 -19.052 1.00 92.94 90 GLU A O 1
ATOM 707 N N . ASP A 1 91 ? 7.915 6.035 -16.920 1.00 90.00 91 ASP A N 1
ATOM 708 C CA . ASP A 1 91 ? 9.145 5.508 -16.322 1.00 90.00 91 ASP A CA 1
ATOM 709 C C . ASP A 1 91 ? 9.259 3.975 -16.349 1.00 90.00 91 ASP A C 1
ATOM 711 O O . ASP A 1 91 ? 10.186 3.427 -15.753 1.00 90.00 91 ASP A O 1
ATOM 715 N N . VAL A 1 92 ? 8.319 3.264 -16.978 1.00 89.19 92 VAL A N 1
ATOM 716 C CA . VAL A 1 92 ? 8.383 1.802 -17.088 1.00 89.19 92 VAL A CA 1
ATOM 717 C C . VAL A 1 92 ? 8.868 1.408 -18.476 1.00 89.19 92 VAL A C 1
ATOM 719 O O . VAL A 1 92 ? 8.144 1.542 -19.459 1.00 89.19 92 VAL A O 1
ATOM 722 N N . GLU A 1 93 ? 10.086 0.873 -18.525 1.00 89.69 93 GLU A N 1
ATOM 723 C CA . GLU A 1 93 ? 10.710 0.363 -19.751 1.00 89.69 93 GLU A CA 1
ATOM 724 C C . GLU A 1 93 ? 10.218 -1.050 -20.101 1.00 89.69 93 GLU A C 1
ATOM 726 O O . GLU A 1 93 ? 9.893 -1.326 -21.254 1.00 89.69 93 GLU A O 1
ATOM 731 N N . GLU A 1 94 ? 10.092 -1.929 -19.101 1.00 88.88 94 GLU A N 1
ATOM 732 C CA . GLU A 1 94 ? 9.619 -3.306 -19.267 1.00 88.88 94 GLU A CA 1
ATOM 733 C C . GLU A 1 94 ? 8.679 -3.740 -18.122 1.00 88.88 94 GLU A C 1
ATOM 735 O O . GLU A 1 94 ? 8.873 -3.339 -16.964 1.00 88.88 94 GLU A O 1
ATOM 740 N N . PRO A 1 95 ? 7.631 -4.543 -18.409 1.00 83.00 95 PRO A N 1
ATOM 741 C CA . PRO A 1 95 ? 6.842 -5.207 -17.377 1.00 83.00 95 PRO A CA 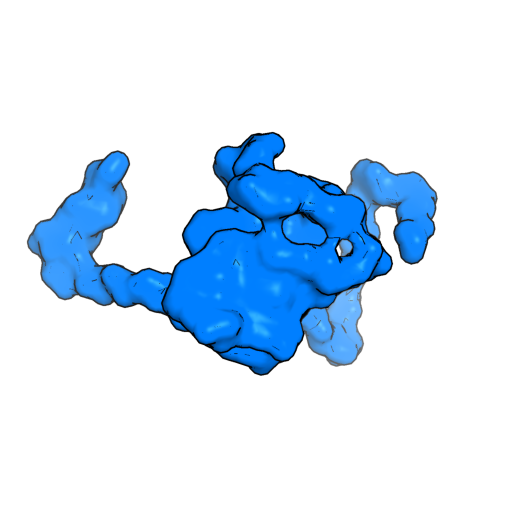1
ATOM 742 C C . PRO A 1 95 ? 7.718 -6.117 -16.506 1.00 83.00 95 PRO A C 1
ATOM 744 O O . PRO A 1 95 ? 8.669 -6.722 -16.992 1.00 83.00 95 PRO A O 1
ATOM 747 N N . ARG A 1 96 ? 7.377 -6.214 -15.219 1.00 72.94 96 ARG A N 1
ATOM 748 C CA . ARG A 1 96 ? 8.042 -7.128 -14.279 1.00 72.94 96 ARG A CA 1
ATOM 749 C C . ARG A 1 96 ? 7.593 -8.568 -14.454 1.00 72.94 96 ARG A C 1
ATOM 751 O O . ARG A 1 96 ? 6.395 -8.763 -14.756 1.00 72.94 96 ARG A O 1
#

Foldseek 3Di:
DVVVVVCVVVVNDDDQDAADFFFKKAFDPPPPAFPQGCLQPDNGWIFTFHDDPDRFWTWTQTPRGIDIGTSVGMDTDDDDDPPDDDDDDPPDPDDD

Nearest PDB structures (foldseek):
  2yun-assembly1_A  TM=5.479E-01  e=4.907E-02  Homo sapiens
  1wi7-assembly1_A  TM=5.754E-01  e=1.062E-01  Mus musculus
  2yuo-assembly1_A  TM=4.787E-01  e=3.922E-01  Mus musculus
  2mox-assembly1_A  TM=5.393E-01  e=7.999E-01  Homo sapiens
  2epd-assembly1_A  TM=4.863E-01  e=7.999E-01  Homo sapiens

Radius of gyration: 15.61 Å; Cα contacts (8 Å, |Δi|>4): 133; chains: 1; bounding box: 29×34×37 Å

Organism: Cajanus cajan (NCBI:txid3821)

Sequence (96 aa):
EDLMEALMNKGVHLSPTTFEVGDWVKFRRSITTSTHGWQGAKPKSVGFVQSVPDRDNLIVSFCSGEVHVLANEVIKVIPLDRGQHVQLKEDVEEPR

InterPro domains:
  IPR040847 Mind bomb, SH3 repeat domain [PF18346] (19-64)
  IPR044584 E3 ubiquitin-protein ligase KEG [PTHR46960] (1-96)

Secondary structure (DSSP, 8-state):
-HHHHHHHHTT--PPPPP--TT-EEEE-TT-SS-TT--TT--TT-EEEEEE-SSSSEEEEEETTEEEEEETTTEEE-PPPPTT------TT-SS--